Protein AF-A0A1F9DZJ8-F1 (afdb_monomer)

Foldseek 3Di:
DDDPPDDPLRVVVVVCVVPVPDQDEAEEQDDPVVCCVVNDPPPDHHYDHPPDDPVSVVVSVVVRVPPD

Solvent-accessible surface area (backbone atoms only — not comparable to full-atom values): 4394 Å² total; per-residue (Å²): 127,89,51,100,85,52,46,69,65,58,51,47,58,53,50,39,74,76,35,78,84,64,81,66,74,47,74,40,74,60,58,71,65,66,45,49,65,74,61,61,80,65,91,76,67,49,73,47,61,47,87,71,55,73,68,60,51,54,50,52,53,48,57,57,69,68,56,126

Radius of gyration: 12.28 Å; Cα contacts (8 Å, |Δi|>4): 52; chains: 1; bounding box: 27×28×27 Å

Nearest PDB structures (foldseek):
  3r0j-assembly1_A  TM=7.447E-01  e=1.379E-01  Mycobacterium tuberculosis
  3r0j-assembly1_B  TM=7.441E-01  e=1.957E-01  Mycobacterium tuberculosis
  1zy2-assembly1_A  TM=8.100E-01  e=3.938E-01  Aquifex aeolicus
  1kgs-assembly1_A  TM=7.910E-01  e=8.499E-01  Thermotoga maritima
  8c96-assembly1_E  TM=3.429E-01  e=2.602E+00  Escherichia coli

pLDDT: mean 78.49, std 13.98, range [50.31, 95.38]

Secondary structure (DSSP, 8-state):
---SSS-HHHHHHHHHHH-TT----EEESS-HHHHHHHHTS-TT--EEESS--HHHHHHHHHHHHH--

Mean predicted aligned error: 6.79 Å

Sequence (68 aa):
MIMPRKGGKEAHDEMHKANPNLKVIFMSGYTADAIHESFGLIARVPFLSKPFGPSSLARKVREVLDTQ

Structure (mmCIF, N/CA/C/O backbone):
data_AF-A0A1F9DZJ8-F1
#
_entry.id   AF-A0A1F9DZJ8-F1
#
loop_
_atom_site.group_PDB
_atom_site.id
_atom_site.type_symbol
_atom_site.label_atom_id
_atom_site.label_alt_id
_atom_site.label_comp_id
_atom_site.label_asym_id
_atom_site.label_entity_id
_atom_site.label_seq_id
_atom_site.pdbx_PDB_ins_code
_atom_site.Cartn_x
_atom_site.Cartn_y
_atom_site.Cartn_z
_atom_site.occupancy
_atom_site.B_iso_or_equiv
_atom_site.auth_seq_id
_atom_site.auth_comp_id
_atom_site.auth_asym_id
_atom_site.auth_atom_id
_atom_site.pdbx_PDB_model_num
ATOM 1 N N . MET A 1 1 ? 6.528 10.122 -7.525 1.00 54.69 1 MET A N 1
ATOM 2 C CA . MET A 1 1 ? 5.513 10.978 -8.173 1.00 54.69 1 MET A CA 1
ATOM 3 C C . MET A 1 1 ? 5.375 10.535 -9.621 1.00 54.69 1 MET A C 1
ATOM 5 O O . MET A 1 1 ? 6.287 10.855 -10.351 1.00 54.69 1 MET A O 1
ATOM 9 N N . ILE A 1 2 ? 4.328 9.789 -10.012 1.00 55.12 2 ILE A N 1
ATOM 10 C CA . ILE A 1 2 ? 3.727 9.867 -11.365 1.00 55.12 2 ILE A CA 1
ATOM 11 C C . ILE A 1 2 ? 2.263 9.396 -11.262 1.00 55.12 2 ILE A C 1
ATOM 13 O O . ILE A 1 2 ? 1.9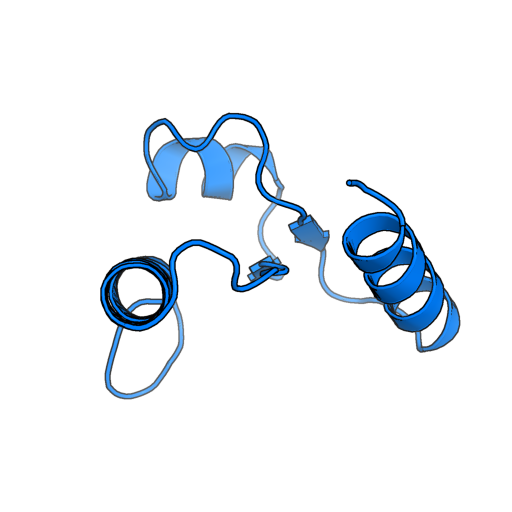81 8.202 -11.260 1.00 55.12 2 ILE A O 1
ATOM 17 N N . MET A 1 3 ? 1.338 10.344 -11.142 1.00 61.94 3 MET A N 1
ATOM 18 C CA . MET A 1 3 ? -0.047 10.221 -11.608 1.00 61.94 3 MET A CA 1
ATOM 19 C C . MET A 1 3 ? -0.346 11.545 -12.324 1.00 61.94 3 MET A C 1
ATOM 21 O O . MET A 1 3 ? 0.158 12.581 -11.891 1.00 61.94 3 MET A O 1
ATOM 25 N N . PRO A 1 4 ? -1.159 11.556 -13.388 1.00 60.47 4 PRO A N 1
ATOM 26 C CA . PRO A 1 4 ? -1.304 1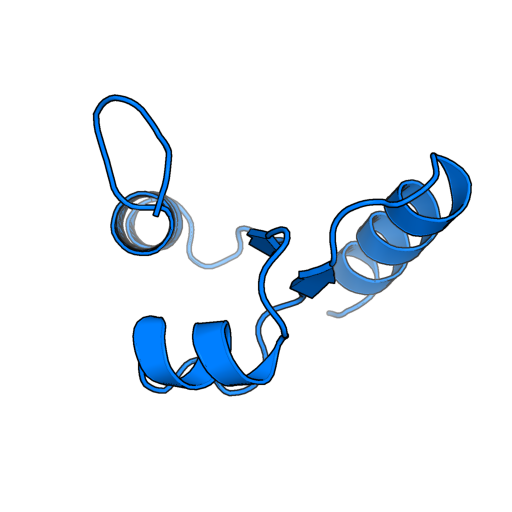2.728 -14.254 1.00 60.47 4 PRO A CA 1
ATOM 27 C C . PRO A 1 4 ? -1.949 13.957 -13.588 1.00 60.47 4 PRO A C 1
ATOM 29 O O . PRO A 1 4 ? -1.915 15.033 -14.172 1.00 60.47 4 PRO A O 1
ATOM 32 N N . ARG A 1 5 ? -2.567 13.818 -12.403 1.00 70.12 5 ARG A N 1
ATOM 33 C CA . ARG A 1 5 ? -3.331 14.904 -11.753 1.00 70.12 5 ARG A CA 1
ATOM 34 C C . 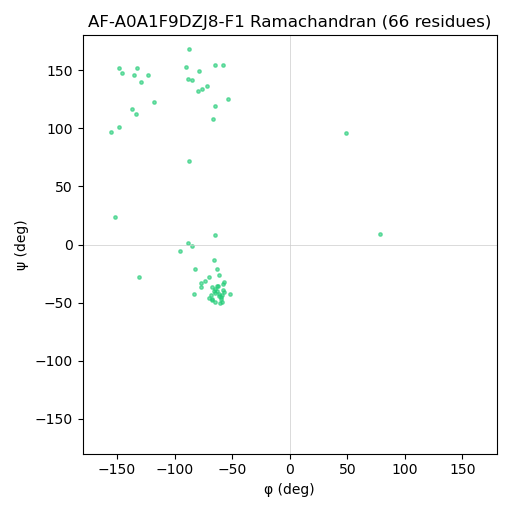ARG A 1 5 ? -3.001 15.161 -10.278 1.00 70.12 5 ARG A C 1
ATOM 36 O O . ARG A 1 5 ? -3.218 16.278 -9.833 1.00 70.12 5 ARG A O 1
ATOM 43 N N . LYS A 1 6 ? -2.537 14.160 -9.518 1.00 68.62 6 LYS A N 1
ATOM 44 C CA . LYS A 1 6 ? -2.281 14.265 -8.064 1.00 68.62 6 LYS A CA 1
ATOM 45 C C . LYS A 1 6 ? -1.080 13.434 -7.639 1.00 68.62 6 LYS A C 1
ATOM 47 O O . LYS A 1 6 ? -0.851 12.364 -8.190 1.00 68.62 6 LYS A O 1
ATOM 52 N N . GLY A 1 7 ? -0.327 13.857 -6.633 1.00 77.00 7 GLY A N 1
ATOM 53 C CA . GLY A 1 7 ? 0.699 13.002 -6.029 1.00 77.00 7 GLY A CA 1
ATOM 54 C C . GLY A 1 7 ? 0.089 11.779 -5.329 1.00 77.00 7 GLY A C 1
ATOM 55 O O . GLY A 1 7 ? -1.040 11.825 -4.849 1.00 77.00 7 GLY A O 1
ATOM 56 N N . GLY A 1 8 ? 0.850 10.684 -5.200 1.00 78.56 8 GLY A N 1
ATOM 57 C CA . GLY A 1 8 ? 0.406 9.525 -4.408 1.00 78.56 8 GLY A CA 1
ATOM 58 C C . GLY A 1 8 ? 0.110 9.889 -2.945 1.00 78.56 8 GLY A C 1
ATOM 59 O O . GLY A 1 8 ? -0.823 9.351 -2.360 1.00 78.56 8 GLY A O 1
ATOM 60 N N . LYS A 1 9 ? 0.862 10.849 -2.383 1.00 77.94 9 LYS A N 1
ATOM 61 C CA . LYS A 1 9 ? 0.646 11.378 -1.030 1.00 77.94 9 LYS A CA 1
ATOM 62 C C . LYS A 1 9 ? -0.667 12.153 -0.923 1.00 77.94 9 LYS A C 1
ATOM 64 O O . LYS A 1 9 ? -1.454 11.895 -0.028 1.00 77.94 9 LYS A O 1
ATOM 69 N N . GLU A 1 10 ? -0.926 13.059 -1.862 1.00 82.44 10 GLU A N 1
ATOM 70 C CA . GLU A 1 10 ? -2.160 13.855 -1.882 1.00 82.44 10 GLU A CA 1
ATOM 71 C C . GLU A 1 10 ? -3.399 12.968 -2.024 1.00 82.44 10 GLU A C 1
ATOM 73 O O . GLU A 1 10 ? -4.381 13.157 -1.312 1.00 82.44 10 GLU A O 1
ATOM 78 N N . ALA A 1 11 ? -3.333 11.954 -2.895 1.00 84.38 11 ALA A N 1
ATOM 79 C CA . ALA A 1 11 ? -4.407 10.980 -3.041 1.00 84.38 11 ALA A CA 1
ATOM 80 C C . ALA A 1 11 ? -4.651 10.208 -1.734 1.00 84.38 11 ALA A C 1
ATOM 82 O O . ALA A 1 11 ? -5.798 10.041 -1.329 1.00 84.38 11 ALA A O 1
ATOM 83 N N . HIS A 1 12 ? -3.587 9.764 -1.056 1.00 83.94 12 HIS A N 1
ATOM 84 C CA . HIS A 1 12 ? -3.698 9.135 0.260 1.00 83.94 12 HIS A CA 1
ATOM 85 C C . HIS A 1 12 ? -4.354 10.065 1.283 1.00 83.94 12 HIS A C 1
ATOM 87 O O . HIS A 1 12 ? -5.303 9.656 1.941 1.00 83.94 12 HIS A O 1
ATOM 93 N N . ASP A 1 13 ? -3.889 11.308 1.392 1.00 86.12 13 ASP A N 1
ATOM 94 C CA . ASP A 1 13 ? -4.375 12.251 2.400 1.00 86.12 13 ASP A CA 1
ATOM 95 C C . ASP A 1 13 ? -5.867 12.573 2.195 1.00 86.12 13 ASP A C 1
ATOM 97 O O . ASP A 1 13 ? -6.618 12.701 3.162 1.00 86.12 13 ASP A O 1
ATOM 101 N N . GLU A 1 14 ? -6.334 12.650 0.947 1.00 89.25 14 GLU A N 1
ATOM 102 C CA . GLU A 1 14 ? -7.759 12.799 0.630 1.00 89.25 14 GLU A CA 1
ATOM 103 C C . GLU A 1 14 ? -8.574 11.540 0.935 1.00 89.25 14 GLU A C 1
ATOM 105 O O . GLU A 1 14 ? -9.636 11.629 1.553 1.00 89.25 14 GLU A O 1
ATOM 110 N N . MET A 1 15 ? -8.081 10.364 0.542 1.00 88.38 15 MET A N 1
ATOM 111 C CA . MET A 1 15 ? -8.764 9.097 0.808 1.00 88.38 15 MET A CA 1
ATOM 112 C C . MET A 1 15 ? -8.844 8.796 2.311 1.00 88.38 15 MET A C 1
ATOM 114 O O . MET A 1 15 ? -9.881 8.343 2.786 1.00 88.38 15 MET A O 1
ATOM 118 N N . HIS A 1 16 ? -7.793 9.109 3.070 1.00 86.81 16 HIS A N 1
ATOM 119 C CA . HIS A 1 16 ? -7.749 8.948 4.522 1.00 86.81 16 HIS A CA 1
ATOM 120 C C . HIS A 1 16 ? -8.715 9.906 5.232 1.00 86.81 16 HIS A C 1
ATOM 122 O O . HIS A 1 16 ? -9.355 9.527 6.209 1.00 86.81 16 HIS A O 1
ATOM 128 N N . LYS A 1 17 ? -8.875 11.142 4.735 1.00 89.88 17 LYS A N 1
ATOM 129 C CA . LYS A 1 17 ? -9.906 12.069 5.241 1.00 89.88 17 LYS A CA 1
ATOM 130 C C . LYS A 1 17 ? -11.321 11.530 5.026 1.00 89.88 17 LYS A C 1
ATOM 132 O O . LYS A 1 17 ? -12.179 11.759 5.870 1.00 89.88 17 LYS A O 1
ATOM 137 N N . ALA A 1 18 ? -11.563 10.834 3.915 1.00 93.19 18 ALA A N 1
ATOM 138 C CA . ALA A 1 18 ? -12.861 10.232 3.618 1.00 93.19 18 ALA A CA 1
ATOM 139 C C . ALA A 1 18 ? -13.111 8.933 4.407 1.00 93.19 18 ALA A C 1
ATOM 141 O O . ALA A 1 18 ? -14.237 8.672 4.823 1.00 93.19 18 ALA A O 1
ATOM 142 N N . ASN A 1 19 ? -12.074 8.118 4.616 1.00 91.25 19 ASN A N 1
ATOM 143 C CA . ASN A 1 19 ? -12.141 6.886 5.393 1.00 91.25 19 ASN A CA 1
ATOM 144 C C . ASN A 1 19 ? -10.796 6.609 6.098 1.00 91.25 19 ASN A C 1
ATOM 146 O O . ASN A 1 19 ? -9.885 6.060 5.471 1.00 91.25 19 ASN A O 1
ATOM 150 N N . PRO A 1 20 ? -10.683 6.901 7.407 1.00 86.94 20 PRO A N 1
ATOM 151 C CA . PRO A 1 20 ? -9.467 6.634 8.181 1.00 86.94 20 PRO A CA 1
ATOM 152 C C . PRO A 1 20 ? -9.098 5.148 8.286 1.00 86.94 20 PRO A C 1
ATOM 154 O O . PRO A 1 20 ? -7.943 4.816 8.526 1.00 86.94 20 PRO A O 1
ATOM 157 N N . ASN A 1 21 ? -10.061 4.241 8.085 1.00 88.19 21 ASN A N 1
ATOM 158 C CA . ASN A 1 21 ? -9.833 2.794 8.139 1.00 88.19 21 ASN A CA 1
ATOM 159 C C . ASN A 1 21 ? -9.414 2.211 6.782 1.00 88.19 21 ASN A C 1
ATOM 161 O O . ASN A 1 21 ? -9.247 0.995 6.654 1.00 88.19 21 ASN A O 1
ATOM 165 N N . LEU A 1 22 ? -9.280 3.047 5.747 1.00 88.94 22 LEU A N 1
ATOM 166 C CA . LEU A 1 22 ? -8.866 2.592 4.431 1.00 88.94 22 LEU A CA 1
ATOM 167 C C . LEU A 1 22 ? -7.432 2.062 4.493 1.00 88.94 22 LEU A C 1
ATOM 169 O O . LEU A 1 22 ? -6.482 2.792 4.768 1.00 88.94 22 LEU A O 1
ATOM 173 N N . LYS A 1 23 ? -7.270 0.781 4.170 1.00 89.12 23 LYS A N 1
ATOM 174 C CA . LYS A 1 23 ? -5.954 0.164 4.043 1.00 89.12 23 LYS A CA 1
ATOM 175 C C . LYS A 1 23 ? -5.345 0.532 2.683 1.00 89.12 23 LYS A C 1
ATOM 177 O O . LYS A 1 23 ? -6.003 0.413 1.650 1.00 89.12 23 LYS A O 1
ATOM 182 N N . VAL A 1 24 ? -4.085 0.969 2.674 1.00 87.75 24 VAL A N 1
ATOM 183 C CA . VAL A 1 24 ? -3.398 1.481 1.475 1.00 87.75 24 VAL A CA 1
ATOM 184 C C . VAL A 1 24 ? -2.046 0.790 1.296 1.00 87.75 24 VAL A C 1
ATOM 186 O O . VAL A 1 24 ? -1.319 0.575 2.263 1.00 87.75 24 VAL A O 1
ATOM 189 N N . ILE A 1 25 ? -1.702 0.462 0.046 1.00 88.25 25 ILE A N 1
ATOM 190 C CA . ILE A 1 25 ? -0.375 -0.026 -0.354 1.00 88.25 25 ILE A CA 1
ATOM 191 C C . ILE A 1 25 ? 0.226 0.969 -1.344 1.00 88.25 25 ILE A C 1
ATOM 193 O O . ILE A 1 25 ? -0.342 1.218 -2.408 1.00 88.25 25 ILE A O 1
ATOM 197 N N . PHE A 1 26 ? 1.399 1.512 -1.026 1.00 85.44 26 PHE A N 1
ATOM 198 C CA . PHE A 1 26 ? 2.162 2.342 -1.955 1.00 85.44 26 PHE A CA 1
ATOM 199 C C . PHE A 1 26 ? 3.019 1.486 -2.884 1.00 85.44 26 PHE A C 1
ATOM 201 O O . PHE A 1 26 ? 3.594 0.483 -2.469 1.00 85.44 26 PHE A O 1
ATOM 208 N N . MET A 1 27 ? 3.126 1.888 -4.153 1.00 85.19 27 MET A N 1
ATOM 209 C CA . MET A 1 27 ? 3.806 1.093 -5.179 1.00 85.19 27 MET A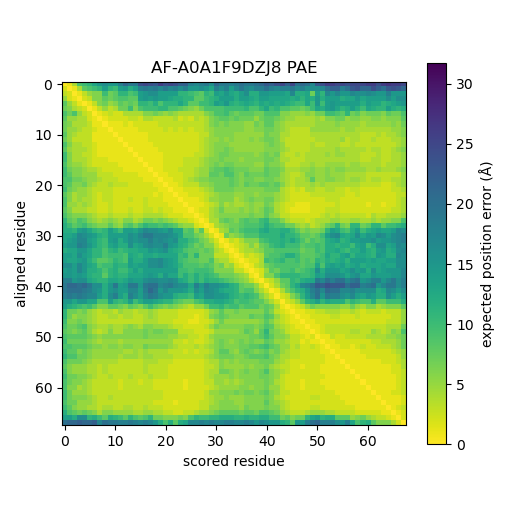 CA 1
ATOM 210 C C . MET A 1 27 ? 4.690 1.967 -6.073 1.00 85.19 27 MET A C 1
ATOM 212 O O . MET A 1 27 ? 4.183 2.804 -6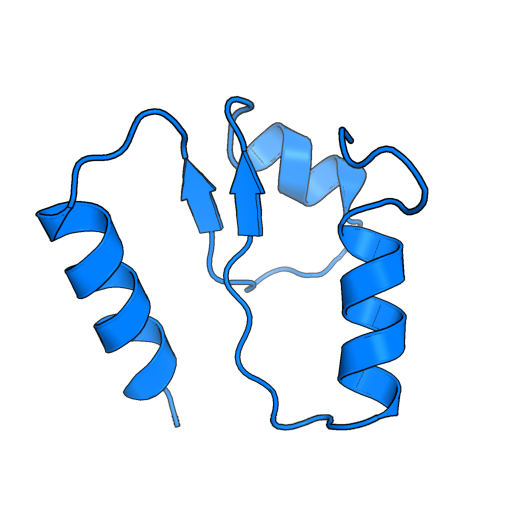.826 1.00 85.19 27 MET A O 1
ATOM 216 N N . SER A 1 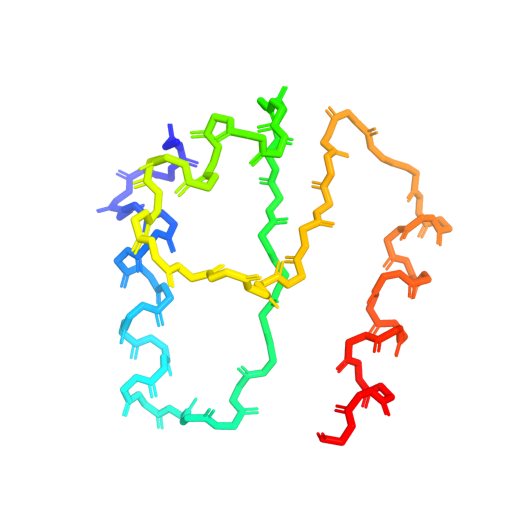28 ? 6.004 1.753 -6.073 1.00 76.38 28 SER A N 1
ATOM 217 C CA . SER A 1 28 ? 6.973 2.611 -6.779 1.00 76.38 28 SER A CA 1
ATOM 218 C C . SER A 1 28 ? 8.174 1.812 -7.275 1.00 76.38 28 SER A C 1
ATOM 220 O O . SER A 1 28 ? 8.512 0.804 -6.674 1.00 76.38 28 SER A O 1
ATOM 222 N N . GLY A 1 29 ? 8.808 2.260 -8.362 1.00 72.75 29 GLY A N 1
ATOM 223 C CA . GLY A 1 29 ? 10.085 1.705 -8.842 1.00 72.75 29 GLY A CA 1
ATOM 224 C C . GLY A 1 29 ? 11.321 2.313 -8.168 1.00 72.75 29 GLY A C 1
ATOM 225 O O . GLY A 1 29 ? 12.437 1.923 -8.481 1.00 72.75 29 GLY A O 1
ATOM 226 N N . TYR A 1 30 ? 11.125 3.278 -7.267 1.00 63.09 30 TYR A N 1
ATOM 227 C CA . TYR A 1 30 ? 12.179 3.824 -6.412 1.00 63.09 30 TYR A CA 1
ATOM 228 C C . TYR A 1 30 ? 12.258 3.022 -5.108 1.00 63.09 30 TYR A C 1
ATOM 230 O O . TYR A 1 30 ? 11.256 2.445 -4.676 1.00 63.09 30 TYR A O 1
ATOM 238 N N . THR A 1 31 ? 13.439 2.983 -4.490 1.00 61.94 31 THR A N 1
ATOM 239 C CA . THR A 1 31 ? 13.675 2.265 -3.230 1.00 61.94 31 THR A CA 1
ATOM 240 C C . THR A 1 31 ? 12.747 2.760 -2.116 1.00 61.94 31 THR A C 1
ATOM 242 O O . THR A 1 31 ? 12.267 3.897 -2.135 1.00 61.94 31 THR A O 1
ATOM 245 N N . ALA A 1 32 ? 12.477 1.892 -1.136 1.00 60.91 32 ALA A N 1
ATOM 246 C CA . ALA A 1 32 ? 11.608 2.214 -0.005 1.00 60.91 32 ALA A CA 1
ATOM 247 C C . ALA A 1 32 ? 12.092 3.456 0.771 1.00 60.91 32 ALA A C 1
ATOM 249 O O . ALA A 1 32 ? 11.267 4.224 1.258 1.00 60.91 32 ALA A O 1
ATOM 250 N N . ASP A 1 33 ? 13.405 3.689 0.832 1.00 59.06 33 ASP A N 1
ATOM 251 C CA . ASP A 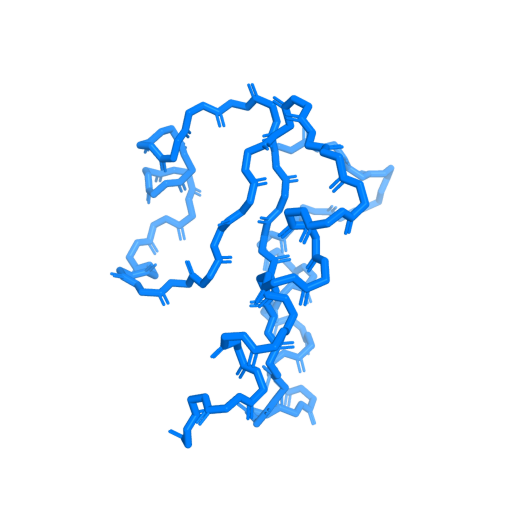1 33 ? 14.010 4.829 1.532 1.00 59.06 33 ASP A CA 1
ATOM 252 C C . ASP A 1 33 ? 13.693 6.167 0.852 1.00 59.06 33 ASP A C 1
ATOM 254 O O . ASP A 1 33 ? 13.247 7.108 1.508 1.00 59.06 33 ASP A O 1
ATOM 258 N N . ALA A 1 34 ? 13.775 6.220 -0.484 1.00 61.03 34 ALA A N 1
ATOM 259 C CA . ALA A 1 34 ? 13.433 7.414 -1.262 1.00 61.03 34 ALA A CA 1
ATOM 260 C C . ALA A 1 34 ? 11.957 7.823 -1.091 1.00 61.03 34 ALA A C 1
ATOM 262 O O . ALA A 1 34 ? 11.586 8.990 -1.236 1.00 61.03 34 ALA A O 1
ATOM 263 N N . ILE A 1 35 ? 11.093 6.856 -0.778 1.00 62.50 35 ILE A N 1
ATOM 264 C CA . ILE A 1 35 ? 9.671 7.075 -0.505 1.00 62.50 35 ILE A CA 1
ATOM 265 C C . ILE A 1 35 ? 9.468 7.495 0.942 1.00 62.50 35 ILE A C 1
ATOM 267 O O . ILE A 1 35 ? 8.719 8.432 1.176 1.00 62.50 35 ILE A O 1
ATOM 271 N N . HIS A 1 36 ? 10.140 6.879 1.911 1.00 62.00 36 HIS A N 1
ATOM 272 C CA . HIS A 1 36 ? 10.043 7.325 3.302 1.00 62.00 36 HIS A CA 1
ATOM 273 C C . HIS A 1 36 ? 10.451 8.795 3.467 1.00 62.00 36 HIS A C 1
ATOM 275 O O . HIS A 1 36 ? 9.750 9.539 4.155 1.00 62.00 36 HIS A O 1
ATOM 281 N N . GLU A 1 37 ? 11.503 9.237 2.774 1.00 60.78 37 GLU A N 1
ATOM 282 C CA . GLU A 1 37 ? 11.909 10.647 2.746 1.00 60.78 37 GLU A CA 1
ATOM 283 C C . GLU A 1 37 ? 10.882 11.532 2.024 1.00 60.78 37 GLU A C 1
ATOM 285 O O . GLU A 1 37 ? 10.456 12.553 2.560 1.00 60.78 37 GLU A O 1
ATOM 290 N N . SER A 1 38 ? 10.413 11.120 0.839 1.00 60.16 38 SER A N 1
ATOM 291 C CA . SER A 1 38 ? 9.466 11.913 0.031 1.00 60.16 38 SER A CA 1
ATOM 292 C C . SER A 1 38 ? 8.060 12.007 0.631 1.00 60.16 38 SER A C 1
ATOM 294 O O . SER A 1 38 ? 7.324 12.954 0.356 1.00 60.16 38 SER A O 1
ATOM 296 N N . PHE A 1 39 ? 7.644 11.001 1.400 1.00 61.41 39 PHE A N 1
ATOM 297 C CA . PHE A 1 39 ? 6.320 10.941 2.016 1.00 61.41 39 PHE A CA 1
ATOM 298 C C . PHE A 1 39 ? 6.308 11.462 3.446 1.00 61.41 39 PHE A C 1
ATOM 300 O O . PHE A 1 39 ? 5.212 11.592 3.984 1.00 61.41 39 PHE A O 1
ATOM 307 N N . GLY A 1 40 ? 7.479 11.801 4.004 1.00 53.59 40 GLY A N 1
ATOM 308 C CA . GLY A 1 40 ? 7.647 12.515 5.263 1.00 53.59 40 GLY A CA 1
ATOM 309 C C . GLY A 1 40 ? 6.812 11.927 6.397 1.00 53.59 40 GLY A C 1
ATOM 310 O O . GLY A 1 40 ? 5.657 12.299 6.571 1.00 53.59 40 GLY A O 1
ATOM 311 N N . LEU A 1 41 ? 7.421 11.065 7.213 1.00 50.31 41 LEU A N 1
ATOM 312 C CA . LEU A 1 41 ? 6.892 10.616 8.514 1.00 50.31 41 LEU A CA 1
ATOM 313 C C . LEU A 1 41 ? 5.794 9.543 8.525 1.00 50.31 41 LEU A C 1
ATOM 315 O O . LEU A 1 41 ? 5.310 9.222 9.610 1.00 50.31 41 LEU A O 1
ATOM 319 N N . ILE A 1 42 ? 5.438 8.892 7.414 1.00 54.78 42 ILE A N 1
ATOM 320 C CA . ILE A 1 42 ? 4.545 7.723 7.509 1.00 54.78 42 ILE A CA 1
ATOM 321 C C . ILE A 1 42 ? 5.366 6.446 7.735 1.00 54.78 42 ILE A C 1
ATOM 323 O O . ILE A 1 42 ? 5.532 5.613 6.849 1.00 54.78 42 ILE A O 1
ATOM 327 N N . ALA A 1 43 ? 5.917 6.302 8.941 1.00 53.34 43 ALA A N 1
ATOM 328 C CA . ALA A 1 43 ? 6.923 5.293 9.297 1.00 53.34 43 ALA A CA 1
ATOM 329 C C . ALA A 1 43 ? 6.460 3.818 9.240 1.00 53.34 43 ALA A C 1
ATOM 331 O O . ALA A 1 43 ? 7.181 2.940 9.709 1.00 53.34 43 ALA A O 1
ATOM 332 N N . ARG A 1 44 ? 5.263 3.514 8.717 1.00 63.78 44 ARG A N 1
ATOM 333 C CA . ARG A 1 44 ? 4.695 2.153 8.670 1.00 63.78 44 ARG A CA 1
ATOM 334 C C . ARG A 1 44 ? 3.719 1.907 7.515 1.00 63.78 44 ARG A C 1
ATOM 336 O O . ARG A 1 44 ? 2.869 1.027 7.639 1.00 63.78 44 ARG A O 1
ATOM 343 N N . VAL A 1 45 ? 3.776 2.653 6.406 1.00 72.81 45 VAL A N 1
ATOM 344 C CA . VAL A 1 45 ? 2.839 2.339 5.310 1.00 72.81 45 VAL A CA 1
ATOM 345 C C . VAL A 1 45 ? 3.293 1.097 4.563 1.00 72.81 45 VAL A C 1
ATOM 347 O O . VAL A 1 45 ? 4.465 0.998 4.191 1.00 72.81 45 VAL A O 1
ATOM 350 N N . PRO A 1 46 ? 2.379 0.160 4.281 1.00 84.50 46 PRO A N 1
ATOM 351 C CA . PRO A 1 46 ? 2.668 -0.941 3.387 1.00 84.50 46 PRO A CA 1
ATOM 352 C C . PRO A 1 46 ? 3.198 -0.449 2.035 1.00 84.50 46 PRO A C 1
ATOM 354 O O . PRO A 1 46 ? 2.556 0.339 1.340 1.00 84.50 46 PRO A O 1
ATOM 357 N N . PHE A 1 47 ? 4.372 -0.948 1.651 1.00 84.56 47 PHE A N 1
ATOM 358 C CA . PHE A 1 47 ? 5.027 -0.613 0.391 1.00 84.56 47 PHE A CA 1
ATOM 359 C C . PHE A 1 47 ? 5.304 -1.866 -0.447 1.00 84.56 47 PHE A C 1
ATOM 361 O O . PHE A 1 47 ? 5.605 -2.933 0.095 1.00 84.56 47 PHE A O 1
ATOM 368 N N . LEU A 1 48 ? 5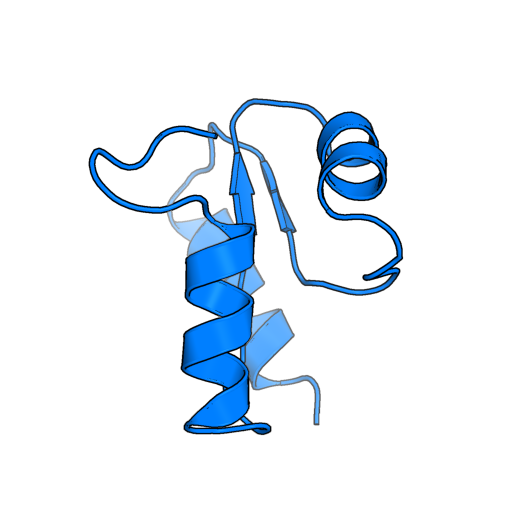.214 -1.727 -1.771 1.00 86.25 48 LEU A N 1
ATOM 369 C CA . LEU A 1 48 ? 5.558 -2.752 -2.750 1.00 86.25 48 LEU A CA 1
ATOM 370 C C . LEU A 1 48 ? 6.417 -2.150 -3.875 1.00 86.25 48 LEU A C 1
ATOM 372 O O . LEU A 1 48 ? 5.945 -1.344 -4.682 1.00 86.25 48 LEU A O 1
ATOM 376 N N . SER A 1 49 ? 7.683 -2.563 -3.939 1.00 85.62 49 SER A N 1
ATOM 377 C CA . SER A 1 49 ? 8.618 -2.105 -4.971 1.00 85.62 49 SER A CA 1
ATOM 378 C C . SER A 1 49 ? 8.283 -2.706 -6.338 1.00 85.62 49 SER A C 1
ATOM 380 O O . SER A 1 49 ? 7.995 -3.898 -6.441 1.00 85.62 49 SER A O 1
ATOM 382 N N . LYS A 1 50 ? 8.326 -1.888 -7.392 1.00 84.06 50 LYS A N 1
ATOM 383 C CA . LYS A 1 50 ? 8.216 -2.318 -8.793 1.00 84.06 50 LYS A CA 1
ATOM 384 C C . LYS A 1 50 ? 9.613 -2.668 -9.339 1.00 84.06 50 LYS A C 1
ATOM 386 O O . LYS A 1 50 ? 10.546 -1.919 -9.064 1.00 84.06 50 LYS A O 1
ATOM 391 N N . PRO A 1 51 ? 9.751 -3.711 -10.180 1.00 90.06 51 PRO A N 1
ATOM 392 C CA . PRO A 1 51 ? 8.694 -4.613 -10.639 1.00 90.06 51 PRO A CA 1
ATOM 393 C C . PRO A 1 51 ? 8.341 -5.680 -9.589 1.00 90.06 51 PRO A C 1
ATOM 395 O O . PRO A 1 51 ? 9.193 -6.132 -8.832 1.00 90.06 51 PRO A O 1
ATOM 398 N N . PHE A 1 52 ? 7.081 -6.115 -9.574 1.00 88.69 52 PHE A N 1
ATOM 399 C CA . PHE A 1 52 ? 6.600 -7.217 -8.735 1.00 88.69 52 PHE A CA 1
AT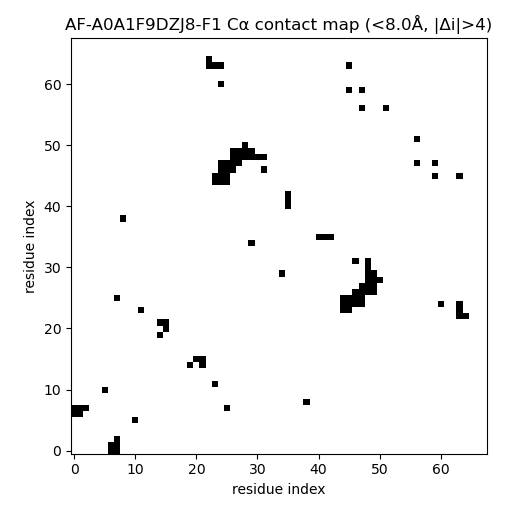OM 400 C C . PHE A 1 52 ? 5.750 -8.180 -9.573 1.00 88.69 52 PHE A C 1
ATOM 402 O O . PHE A 1 52 ? 5.116 -7.776 -10.548 1.00 88.69 52 PHE A O 1
ATOM 409 N N . GLY A 1 53 ? 5.725 -9.454 -9.180 1.00 93.06 53 GLY A N 1
ATOM 410 C CA . GLY A 1 53 ? 4.850 -10.463 -9.777 1.00 93.06 53 GLY A CA 1
ATOM 411 C C . GLY A 1 53 ? 3.464 -10.524 -9.112 1.00 93.06 53 GLY A C 1
ATOM 412 O O . GLY A 1 53 ? 3.276 -9.973 -8.022 1.00 93.06 53 GLY A O 1
ATOM 413 N N . PRO A 1 54 ? 2.495 -11.240 -9.715 1.00 93.81 54 PRO A N 1
ATOM 414 C CA . PRO A 1 54 ? 1.143 -11.386 -9.166 1.00 93.81 54 PRO A CA 1
ATOM 415 C C . PRO A 1 54 ? 1.104 -11.988 -7.754 1.00 93.81 54 PRO A C 1
ATOM 417 O O . PRO A 1 54 ? 0.335 -11.534 -6.910 1.00 93.81 54 PRO A O 1
ATOM 420 N N . SER A 1 55 ? 1.963 -12.972 -7.467 1.00 95.38 55 SER A N 1
ATOM 421 C CA . SER A 1 55 ? 2.058 -13.610 -6.146 1.00 95.38 55 SER A CA 1
ATOM 422 C C . SER A 1 55 ? 2.533 -12.639 -5.064 1.00 95.38 55 SER A C 1
ATOM 424 O O . SER A 1 55 ? 1.968 -12.609 -3.972 1.00 95.38 55 SER A O 1
ATOM 426 N N . SER A 1 56 ? 3.519 -11.794 -5.377 1.00 92.44 56 SER A N 1
ATOM 427 C CA . SER A 1 56 ? 4.012 -10.754 -4.469 1.00 92.44 56 SER A CA 1
ATOM 428 C C . SER A 1 56 ? 2.933 -9.717 -4.156 1.00 92.44 56 SER A C 1
ATOM 430 O O . SER A 1 56 ? 2.794 -9.309 -3.003 1.00 92.44 56 SER A O 1
ATOM 432 N N . LEU A 1 57 ? 2.131 -9.330 -5.156 1.00 93.31 57 LEU A N 1
ATOM 433 C CA . LEU A 1 57 ? 0.991 -8.436 -4.951 1.00 93.31 57 LEU A CA 1
ATOM 434 C C . LEU A 1 57 ? -0.076 -9.086 -4.062 1.00 93.31 57 LEU A C 1
ATOM 436 O O . LEU A 1 57 ? -0.490 -8.483 -3.076 1.00 93.31 57 LEU A O 1
ATOM 440 N N . ALA A 1 58 ? -0.486 -10.320 -4.369 1.00 95.06 58 ALA A N 1
ATOM 441 C CA . ALA A 1 58 ? -1.500 -11.041 -3.599 1.00 95.06 58 ALA A CA 1
ATOM 442 C C . ALA A 1 58 ? -1.085 -11.223 -2.133 1.00 95.06 58 ALA A C 1
ATOM 444 O O . ALA A 1 58 ? -1.879 -10.972 -1.224 1.00 95.06 58 ALA A O 1
ATOM 445 N N . ARG A 1 59 ? 0.182 -11.584 -1.897 1.00 94.62 59 ARG A N 1
ATOM 446 C CA . ARG A 1 59 ? 0.752 -11.675 -0.551 1.00 94.62 59 ARG A CA 1
ATOM 447 C C . ARG A 1 59 ? 0.687 -10.332 0.169 1.00 94.62 59 ARG A C 1
ATOM 449 O O . ARG A 1 59 ? 0.241 -10.290 1.309 1.00 94.62 59 ARG A O 1
ATOM 456 N N . LYS A 1 60 ? 1.078 -9.236 -0.489 1.00 91.94 60 LYS A N 1
ATOM 457 C CA . LYS A 1 60 ? 1.070 -7.914 0.149 1.00 91.94 60 LYS A CA 1
ATOM 458 C C . LYS A 1 60 ? -0.337 -7.439 0.489 1.00 91.94 60 LYS A C 1
ATOM 460 O O . LYS A 1 60 ? -0.550 -6.896 1.565 1.00 91.94 60 LYS A O 1
ATOM 465 N N . VAL A 1 61 ? -1.297 -7.684 -0.399 1.00 93.00 61 VAL A N 1
ATOM 466 C CA . VAL A 1 61 ? -2.715 -7.408 -0.138 1.00 93.00 61 VAL A CA 1
ATOM 467 C C . VAL A 1 61 ? -3.195 -8.192 1.081 1.00 93.00 61 VAL A C 1
ATOM 469 O O . VAL A 1 61 ? -3.821 -7.610 1.960 1.00 93.00 61 VAL A O 1
ATOM 472 N N . ARG A 1 62 ? -2.853 -9.482 1.176 1.00 95.12 62 ARG A N 1
ATOM 473 C CA . ARG A 1 62 ? -3.204 -10.313 2.333 1.00 95.12 62 ARG A CA 1
ATOM 474 C C . ARG A 1 62 ? -2.601 -9.780 3.632 1.00 95.12 62 ARG A C 1
ATOM 476 O O . ARG A 1 62 ? -3.345 -9.546 4.572 1.00 95.12 62 ARG A O 1
ATOM 483 N N . GLU A 1 63 ? -1.298 -9.493 3.647 1.00 92.56 63 GLU A N 1
ATOM 484 C CA . GLU A 1 63 ? -0.600 -8.925 4.814 1.00 92.56 63 GLU A CA 1
ATOM 485 C C . GLU A 1 63 ? -1.294 -7.665 5.351 1.00 92.56 63 GLU A C 1
ATOM 487 O O . GLU A 1 63 ? -1.443 -7.502 6.556 1.00 92.56 63 GLU A O 1
ATOM 492 N N . VAL A 1 64 ? -1.739 -6.782 4.457 1.00 91.19 64 VAL A N 1
ATOM 493 C CA . VAL A 1 64 ? -2.370 -5.505 4.819 1.00 91.19 64 VAL A CA 1
ATOM 494 C C . VAL A 1 64 ? -3.816 -5.658 5.284 1.00 91.19 64 VAL A C 1
ATOM 496 O O . VAL A 1 64 ? -4.273 -4.903 6.142 1.00 91.19 64 VAL A O 1
ATOM 499 N N . LEU A 1 65 ? -4.546 -6.619 4.723 1.00 91.19 65 LEU A N 1
ATOM 500 C CA . LEU A 1 65 ? -5.909 -6.921 5.157 1.00 91.19 65 LEU A CA 1
ATOM 501 C C . LEU A 1 65 ? -5.932 -7.652 6.503 1.00 91.19 65 LEU A C 1
ATOM 503 O O . LEU A 1 65 ? -6.865 -7.454 7.275 1.00 91.19 65 LEU A O 1
ATOM 507 N N . ASP A 1 66 ? -4.913 -8.462 6.786 1.00 92.12 66 ASP A N 1
ATOM 508 C CA . ASP A 1 66 ? -4.820 -9.243 8.021 1.00 92.12 66 ASP A CA 1
ATOM 509 C C . ASP A 1 66 ? -4.265 -8.419 9.198 1.00 92.12 66 ASP A C 1
ATOM 511 O O . ASP A 1 66 ? -4.501 -8.761 10.359 1.00 92.12 66 ASP A O 1
ATOM 515 N N . THR A 1 67 ? -3.551 -7.316 8.935 1.00 80.81 67 THR A N 1
ATOM 516 C CA . THR A 1 67 ? -3.215 -6.342 9.983 1.00 80.81 67 THR A CA 1
ATOM 517 C C . THR A 1 67 ? -4.483 -5.647 10.478 1.00 80.81 67 THR A C 1
ATOM 519 O O . THR A 1 67 ? -5.046 -4.826 9.751 1.00 80.81 67 THR A O 1
ATOM 522 N N . GLN A 1 68 ? -4.902 -5.984 11.704 1.00 57.50 68 GLN A N 1
ATOM 523 C CA . GLN A 1 68 ? -5.994 -5.345 12.454 1.00 57.50 68 GLN A CA 1
ATOM 524 C C . GLN A 1 68 ? -5.744 -3.836 12.567 1.00 57.50 68 GLN A C 1
ATOM 526 O O . GLN A 1 68 ? -4.701 -3.457 13.143 1.00 57.50 68 GLN A O 1
#